Protein AF-A0A7R9G6H4-F1 (afdb_monomer)

Secondary structure (DSSP, 8-state):
------GGGTTTHHHHHHHHHHHHHHHHHHH-GGG-SHHHHHHSHHHHHHHHHHHHHHHHHHHHHHHHHHHHHHHHHTT-S-TTSSSS-TT------HHHHHHHHHHTT----HHHHHHHHHHHHHHHHHHHHHHHHHHHHHHHH-HHHHHHH-

pLDDT: mean 82.46, std 15.97, range [33.03, 96.44]

Mean predicted aligned error: 8.77 Å

Foldseek 3Di:
DPDDQVVVVVSCVLLVVLLVLQVVLVVVCVPDVQCVPPVNVCPDPSNVSNVVSVCVLLVVLVVVLVVVVVVLVVVVVVPPDDPPPPPPDPPDDPDDDPLSVVVVCVVVDPPQDPVNSSVVSSVCVNPVPPVVVVVVVVVVVVCVVPVVVVVVVD

Structure (mmCIF, N/CA/C/O backbone):
data_AF-A0A7R9G6H4-F1
#
_entry.id   AF-A0A7R9G6H4-F1
#
loop_
_atom_site.group_PDB
_atom_site.id
_atom_site.type_symbol
_atom_site.label_atom_id
_atom_site.label_alt_id
_atom_site.label_comp_id
_atom_site.label_asym_id
_atom_site.label_entity_id
_atom_site.label_seq_id
_atom_site.pdbx_PDB_ins_code
_atom_site.Cartn_x
_atom_site.Cartn_y
_atom_site.Cartn_z
_atom_site.occupancy
_atom_site.B_iso_or_equiv
_atom_site.auth_seq_id
_atom_site.auth_comp_id
_atom_site.auth_asym_id
_atom_site.auth_atom_id
_atom_site.pdbx_PDB_model_num
ATOM 1 N N . MET A 1 1 ? 5.485 3.876 10.623 1.00 70.88 1 MET A N 1
ATOM 2 C CA . MET A 1 1 ? 6.410 4.777 9.893 1.00 70.88 1 MET A CA 1
ATOM 3 C C . MET A 1 1 ? 6.855 5.998 10.691 1.00 70.88 1 MET A C 1
ATOM 5 O O . MET A 1 1 ? 8.022 6.355 10.612 1.00 70.88 1 MET A O 1
ATOM 9 N N . GLY A 1 2 ? 5.971 6.617 11.487 1.00 69.75 2 GLY A N 1
ATOM 10 C CA . GLY A 1 2 ? 6.303 7.713 12.416 1.00 69.75 2 GLY A CA 1
ATOM 11 C C . GLY A 1 2 ? 6.723 9.037 11.754 1.00 69.75 2 GLY A C 1
ATOM 12 O O . GLY A 1 2 ? 7.278 9.914 12.406 1.00 69.75 2 GLY A O 1
ATOM 13 N N . ILE A 1 3 ? 6.424 9.182 10.469 1.00 74.88 3 ILE A N 1
ATOM 14 C CA . ILE A 1 3 ? 6.449 10.463 9.771 1.00 74.88 3 ILE A CA 1
ATOM 15 C C . ILE A 1 3 ? 5.096 11.170 9.905 1.00 74.88 3 ILE A C 1
ATOM 17 O O . ILE A 1 3 ? 4.065 10.522 10.105 1.00 74.88 3 ILE A O 1
ATOM 21 N N . ARG A 1 4 ? 5.089 12.497 9.759 1.00 77.62 4 ARG A N 1
ATOM 22 C CA . ARG A 1 4 ? 3.860 13.294 9.661 1.00 77.62 4 ARG A CA 1
ATOM 23 C C . ARG A 1 4 ? 3.512 13.496 8.188 1.00 77.62 4 ARG A C 1
ATOM 25 O O . ARG A 1 4 ? 4.244 14.175 7.482 1.00 77.62 4 ARG A O 1
ATOM 32 N N . ILE A 1 5 ? 2.406 12.902 7.739 1.00 75.75 5 ILE A N 1
ATOM 33 C CA . ILE A 1 5 ? 1.913 13.007 6.349 1.00 75.75 5 ILE A CA 1
ATOM 34 C C . ILE A 1 5 ? 0.744 13.989 6.184 1.00 75.75 5 ILE A C 1
ATOM 36 O O . ILE A 1 5 ? 0.217 14.112 5.085 1.00 75.75 5 ILE A O 1
ATOM 40 N N . ASN A 1 6 ? 0.319 14.658 7.265 1.00 80.44 6 ASN A N 1
ATOM 41 C CA . ASN A 1 6 ? -0.827 15.579 7.280 1.00 80.44 6 ASN A CA 1
ATOM 42 C C . ASN A 1 6 ? -2.048 15.003 6.535 1.00 80.44 6 ASN A C 1
ATOM 44 O O . ASN A 1 6 ? -2.660 15.655 5.692 1.00 80.44 6 ASN A O 1
ATOM 48 N N . ALA A 1 7 ? -2.375 13.737 6.826 1.00 78.31 7 ALA A N 1
ATOM 49 C CA . ALA A 1 7 ? -3.401 12.985 6.103 1.00 78.31 7 ALA A CA 1
ATOM 50 C C . ALA A 1 7 ? -4.791 13.642 6.173 1.00 78.31 7 ALA A C 1
ATOM 52 O O . ALA A 1 7 ? -5.573 13.530 5.235 1.00 78.31 7 ALA A O 1
ATOM 53 N N . GLN A 1 8 ? -5.079 14.352 7.268 1.00 78.44 8 GLN A N 1
ATOM 54 C CA . GLN A 1 8 ? -6.342 15.068 7.472 1.00 78.44 8 GLN A CA 1
ATOM 55 C C . GLN A 1 8 ? -6.434 16.372 6.661 1.00 78.44 8 GLN A C 1
ATOM 57 O O . GLN A 1 8 ? -7.538 16.798 6.342 1.00 78.44 8 GLN A O 1
ATOM 62 N N . ASP A 1 9 ? -5.297 16.950 6.258 1.00 83.38 9 ASP A N 1
ATOM 63 C CA . ASP A 1 9 ? -5.226 18.188 5.467 1.00 83.38 9 ASP A CA 1
ATOM 64 C C . ASP A 1 9 ? -5.158 17.913 3.951 1.00 83.38 9 ASP A C 1
ATOM 66 O O . ASP A 1 9 ? -4.869 18.803 3.154 1.00 83.38 9 ASP A O 1
ATOM 70 N N . GLY A 1 10 ? -5.374 16.659 3.536 1.00 78.00 10 GLY A N 1
ATOM 71 C CA . GLY A 1 10 ? -5.312 16.233 2.135 1.00 78.00 10 GLY A CA 1
ATOM 72 C C . GLY A 1 10 ? -3.911 15.868 1.633 1.00 78.00 10 GLY A C 1
ATOM 7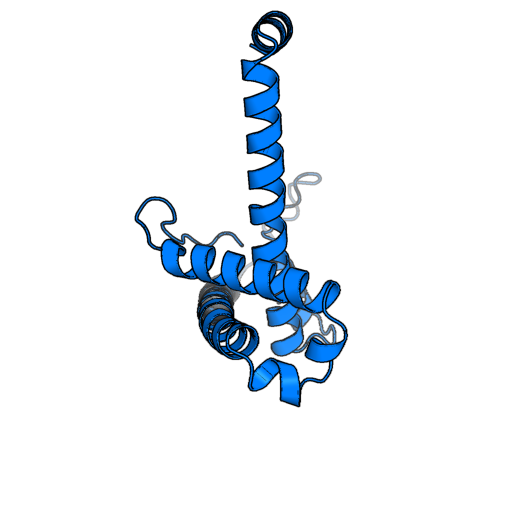3 O O . GLY A 1 10 ? -3.773 15.456 0.484 1.00 78.00 10 GLY A O 1
ATOM 74 N N . GLY A 1 11 ? -2.878 15.925 2.483 1.00 77.00 11 GLY A N 1
ATOM 75 C CA . GLY A 1 11 ? -1.491 15.616 2.101 1.00 77.00 11 GLY A CA 1
ATOM 76 C C . GLY A 1 11 ? -1.257 14.180 1.608 1.00 77.00 11 GLY A C 1
ATOM 77 O O . GLY A 1 11 ? -0.243 13.907 0.969 1.00 77.00 11 GLY A O 1
ATOM 78 N N . SER A 1 12 ? -2.195 13.265 1.870 1.00 81.00 12 SER A N 1
ATOM 79 C CA . SER A 1 12 ? -2.138 11.859 1.453 1.00 81.00 12 SER A CA 1
ATOM 80 C C . SER A 1 12 ? -3.232 11.456 0.461 1.00 81.00 12 SER A C 1
ATOM 82 O O . SER A 1 12 ? -3.387 10.263 0.209 1.00 81.00 12 SER A O 1
ATOM 84 N N . ALA A 1 13 ? -4.010 12.400 -0.082 1.00 85.31 13 ALA A N 1
ATOM 85 C CA . ALA A 1 13 ? -5.134 12.080 -0.967 1.00 85.31 13 ALA A CA 1
ATOM 86 C C . ALA A 1 13 ? -4.676 11.291 -2.206 1.00 85.31 13 ALA A C 1
ATOM 88 O O . ALA A 1 13 ? -5.186 10.200 -2.460 1.00 85.31 13 ALA A O 1
ATOM 89 N N . ASP A 1 14 ? -3.631 11.775 -2.882 1.00 88.69 14 ASP A N 1
ATOM 90 C CA . ASP A 1 14 ? -3.046 11.122 -4.060 1.00 88.69 14 ASP A CA 1
ATOM 91 C C . ASP A 1 14 ? -2.527 9.711 -3.746 1.00 88.69 14 ASP A C 1
ATOM 93 O O . ASP A 1 14 ? -2.628 8.801 -4.566 1.00 88.69 14 ASP A O 1
ATOM 97 N N . PHE A 1 15 ? -1.980 9.506 -2.544 1.00 89.00 15 PHE A N 1
ATOM 98 C CA . PHE A 1 15 ? -1.483 8.203 -2.102 1.00 89.00 15 PHE A CA 1
ATOM 99 C C . PHE A 1 15 ? -2.620 7.210 -1.845 1.00 89.00 15 PHE A C 1
ATOM 101 O O . PHE A 1 15 ? -2.532 6.050 -2.248 1.00 89.00 15 PHE A O 1
ATOM 108 N N . VAL A 1 16 ? -3.700 7.660 -1.202 1.00 88.56 16 VAL A N 1
ATOM 109 C CA . VAL A 1 16 ? -4.888 6.830 -0.955 1.00 88.56 16 VAL A CA 1
ATOM 110 C C . VAL A 1 16 ? -5.574 6.477 -2.275 1.00 88.56 16 VAL A C 1
ATOM 112 O O . VAL A 1 16 ? -5.970 5.330 -2.476 1.00 88.56 16 VAL A O 1
ATOM 115 N N . GLU A 1 17 ? -5.678 7.426 -3.208 1.00 91.44 17 GLU A N 1
ATOM 116 C CA . GLU A 1 17 ? -6.213 7.161 -4.547 1.00 91.44 17 GLU A CA 1
ATOM 117 C C . GLU A 1 17 ? -5.332 6.173 -5.322 1.00 91.44 17 GLU A C 1
ATOM 119 O O . GLU A 1 17 ? -5.835 5.185 -5.861 1.00 91.44 17 GLU A O 1
ATOM 124 N N . ALA A 1 18 ? -4.012 6.379 -5.323 1.00 93.19 18 ALA A N 1
ATOM 125 C CA . ALA A 1 18 ? -3.070 5.468 -5.965 1.00 93.19 18 ALA A CA 1
ATOM 126 C C . ALA A 1 18 ? -3.156 4.048 -5.382 1.00 93.19 18 ALA A C 1
ATOM 128 O O . ALA A 1 18 ? -3.147 3.071 -6.132 1.00 93.19 18 ALA A O 1
ATOM 129 N N . THR A 1 19 ? -3.307 3.934 -4.062 1.00 91.81 19 THR A N 1
ATOM 130 C CA . THR A 1 19 ? -3.482 2.655 -3.369 1.00 91.81 19 THR A CA 1
ATOM 131 C C . THR A 1 19 ? -4.723 1.910 -3.865 1.00 91.81 19 THR A C 1
ATOM 133 O O . THR A 1 19 ? -4.626 0.741 -4.240 1.00 91.81 19 THR A O 1
ATOM 136 N N . LYS A 1 20 ? -5.868 2.596 -3.965 1.00 92.31 20 LYS A N 1
ATOM 137 C CA . LYS A 1 20 ? -7.108 2.009 -4.501 1.00 92.31 20 LYS A CA 1
ATOM 138 C C . LYS A 1 20 ? -6.947 1.537 -5.943 1.00 92.31 20 LYS A C 1
ATOM 140 O O . LYS A 1 20 ? -7.311 0.411 -6.261 1.00 92.31 20 LYS A O 1
ATOM 145 N N . VAL A 1 21 ? -6.333 2.354 -6.804 1.00 95.12 21 VAL A N 1
ATOM 146 C CA . VAL A 1 21 ? -6.076 1.985 -8.209 1.00 95.12 21 VAL A CA 1
ATOM 147 C C . VAL A 1 21 ? -5.201 0.732 -8.311 1.00 95.12 21 VAL A C 1
ATOM 149 O O . VAL A 1 21 ? -5.426 -0.110 -9.183 1.00 95.12 21 VAL A O 1
ATOM 152 N N . ILE A 1 22 ? -4.200 0.592 -7.438 1.00 93.88 22 ILE A N 1
ATOM 153 C CA . ILE A 1 22 ? -3.342 -0.596 -7.395 1.00 93.88 22 ILE A CA 1
ATOM 154 C C . ILE A 1 22 ? -4.134 -1.817 -6.921 1.00 93.88 22 ILE A C 1
ATOM 156 O O . ILE A 1 22 ? -4.076 -2.846 -7.594 1.00 93.88 22 ILE A O 1
ATOM 160 N N . ALA A 1 23 ? -4.903 -1.701 -5.836 1.00 92.88 23 ALA A N 1
ATOM 161 C CA . ALA A 1 23 ? -5.735 -2.786 -5.320 1.00 92.88 23 ALA A CA 1
ATOM 162 C C . ALA A 1 23 ? -6.747 -3.276 -6.374 1.00 92.88 23 ALA A C 1
ATOM 164 O O . ALA A 1 23 ? -6.808 -4.472 -6.669 1.00 92.88 23 ALA A O 1
ATOM 165 N N . ASP A 1 24 ? -7.450 -2.354 -7.037 1.00 93.06 24 ASP A N 1
ATOM 166 C CA . ASP A 1 24 ? -8.388 -2.668 -8.119 1.00 93.06 24 ASP A CA 1
ATOM 167 C C . ASP A 1 24 ? -7.692 -3.360 -9.295 1.00 93.06 24 ASP A C 1
ATOM 169 O O . ASP A 1 24 ? -8.219 -4.314 -9.876 1.00 93.06 24 ASP A O 1
ATOM 173 N N . ALA A 1 25 ? -6.490 -2.905 -9.658 1.00 94.75 25 ALA A N 1
ATOM 174 C CA . ALA A 1 25 ? -5.706 -3.522 -10.720 1.00 94.75 25 ALA A CA 1
ATOM 175 C C . ALA A 1 25 ? -5.271 -4.951 -10.361 1.00 94.75 25 ALA A C 1
ATOM 177 O O . ALA A 1 25 ? -5.348 -5.831 -11.224 1.00 94.75 25 ALA A O 1
ATOM 178 N N . ILE A 1 26 ? -4.865 -5.192 -9.109 1.00 92.62 26 ILE A N 1
ATOM 179 C CA . ILE A 1 26 ? -4.502 -6.521 -8.596 1.00 92.62 26 ILE A CA 1
ATOM 180 C C . ILE A 1 26 ? -5.717 -7.446 -8.657 1.00 92.62 26 ILE A C 1
ATOM 182 O O . ILE A 1 26 ? -5.645 -8.500 -9.287 1.00 92.62 26 ILE A O 1
ATOM 186 N N . VAL A 1 27 ? -6.857 -7.029 -8.100 1.00 93.75 27 VAL A N 1
ATOM 187 C CA . VAL A 1 27 ? -8.105 -7.809 -8.125 1.00 93.75 27 VAL A CA 1
ATOM 188 C C . VAL A 1 27 ? -8.528 -8.109 -9.566 1.00 93.75 27 VAL A C 1
ATOM 190 O O . VAL A 1 27 ? -8.809 -9.255 -9.917 1.00 93.75 27 VAL A O 1
ATOM 193 N N . CYS A 1 28 ? -8.506 -7.104 -10.444 1.00 93.88 28 CYS A N 1
ATOM 194 C CA . CYS A 1 28 ? -8.839 -7.262 -11.858 1.00 93.88 28 CYS A CA 1
ATOM 195 C C . CYS A 1 28 ? -7.932 -8.290 -12.555 1.00 93.88 28 CYS A C 1
ATOM 197 O O . CYS A 1 28 ? -8.428 -9.124 -13.315 1.00 93.88 28 CYS A O 1
ATOM 199 N N . ARG A 1 29 ? -6.618 -8.255 -12.292 1.00 94.81 29 ARG A N 1
ATOM 200 C CA . ARG A 1 29 ? -5.639 -9.188 -12.871 1.00 94.81 29 ARG A CA 1
ATOM 201 C C . ARG A 1 29 ? -5.813 -10.606 -12.317 1.00 94.81 29 ARG A C 1
ATOM 203 O O . ARG A 1 29 ? -5.732 -11.556 -13.094 1.00 94.81 29 ARG A O 1
ATOM 210 N N . SER A 1 30 ? -6.149 -10.755 -11.034 1.00 94.31 30 SER A N 1
ATOM 211 C CA . SER A 1 30 ? -6.430 -12.053 -10.401 1.00 94.31 30 SER A CA 1
ATOM 212 C C . SER A 1 30 ? -7.581 -12.806 -11.072 1.00 94.31 30 SER A C 1
ATOM 214 O O . SER A 1 30 ? -7.492 -14.016 -11.262 1.00 94.31 30 SER A O 1
ATOM 216 N N . PHE A 1 31 ? -8.632 -12.099 -11.503 1.00 95.06 31 PHE A N 1
ATOM 217 C CA . PHE A 1 31 ? -9.812 -12.714 -12.130 1.00 95.06 31 PHE A CA 1
ATOM 218 C C . PHE A 1 31 ? -9.797 -12.727 -13.666 1.00 95.06 31 PHE A C 1
ATOM 220 O O . PHE A 1 31 ? -10.713 -13.274 -14.281 1.00 95.06 31 PHE A O 1
ATOM 227 N N . LYS A 1 32 ? -8.783 -12.143 -14.317 1.00 94.38 32 LYS A N 1
ATOM 228 C CA . LYS A 1 32 ? -8.695 -12.061 -15.786 1.00 94.38 32 LYS A CA 1
ATOM 229 C C . LYS A 1 32 ? -7.394 -12.684 -16.287 1.00 94.38 32 LYS A C 1
ATOM 231 O O . LYS A 1 32 ? -6.419 -11.961 -16.498 1.00 94.38 32 LYS A O 1
ATOM 236 N N . PRO A 1 33 ? -7.371 -14.004 -16.560 1.00 94.44 33 PRO A N 1
ATOM 237 C CA . PRO A 1 33 ? -6.166 -14.705 -17.006 1.00 94.44 33 PRO A CA 1
ATOM 238 C C . PRO A 1 33 ? -5.498 -14.087 -18.245 1.00 94.44 33 PRO A C 1
ATOM 240 O O . PRO A 1 33 ? -4.277 -14.091 -18.354 1.00 94.44 33 PRO A O 1
ATOM 243 N N . TRP A 1 34 ? -6.268 -13.479 -19.155 1.00 94.50 34 TRP A N 1
ATOM 244 C CA . TRP A 1 34 ? -5.729 -12.800 -20.343 1.00 94.50 34 TRP A CA 1
ATOM 245 C C . TRP A 1 34 ? -4.969 -11.500 -20.038 1.00 94.50 34 TRP A C 1
ATOM 247 O O . TRP A 1 34 ? -4.236 -11.018 -20.896 1.00 94.50 34 TRP A O 1
ATOM 257 N N . LEU A 1 35 ? -5.119 -10.931 -18.837 1.00 95.06 35 LEU A N 1
ATOM 258 C CA . LEU A 1 35 ? -4.321 -9.798 -18.357 1.00 95.06 35 LEU A CA 1
ATOM 259 C C . LEU A 1 35 ? -3.077 -10.240 -17.571 1.00 95.06 35 LEU A C 1
ATOM 261 O O . LEU A 1 35 ? -2.327 -9.382 -17.124 1.00 95.06 35 LEU A O 1
ATOM 265 N N . GLN A 1 36 ? -2.829 -11.540 -17.386 1.00 93.25 36 GLN A N 1
ATOM 266 C CA . GLN A 1 36 ? -1.632 -12.015 -16.685 1.00 93.25 36 GLN A CA 1
ATOM 267 C C . GLN A 1 36 ? -0.321 -11.768 -17.447 1.00 93.25 36 GLN A C 1
ATOM 269 O O . GLN A 1 36 ? 0.666 -11.417 -16.796 1.00 93.25 36 GLN A O 1
ATOM 274 N N . PRO A 1 37 ? -0.260 -11.894 -18.791 1.00 95.75 37 PRO A N 1
ATOM 275 C CA . PRO A 1 37 ? 0.944 -11.538 -19.529 1.00 95.75 37 PRO A CA 1
ATOM 276 C C . PRO A 1 37 ? 1.262 -10.048 -19.375 1.00 95.75 37 PRO A C 1
ATOM 278 O O . PRO A 1 37 ? 0.445 -9.187 -19.704 1.00 95.75 37 PRO A O 1
ATOM 281 N N . GLU A 1 38 ? 2.480 -9.741 -18.930 1.00 92.88 38 GLU A N 1
ATOM 282 C CA . GLU A 1 38 ? 2.879 -8.380 -18.548 1.00 92.88 38 GLU A CA 1
ATOM 283 C C . GLU A 1 38 ? 2.733 -7.366 -19.690 1.00 92.88 38 GLU A C 1
ATOM 285 O O . GLU A 1 38 ? 2.266 -6.246 -19.496 1.00 92.88 38 GLU A O 1
ATOM 290 N N . ILE A 1 39 ? 3.055 -7.780 -20.917 1.00 95.12 39 ILE A N 1
ATOM 291 C CA . ILE A 1 39 ? 2.913 -6.938 -22.110 1.00 95.12 39 ILE A CA 1
ATOM 292 C C . ILE A 1 39 ? 1.441 -6.557 -22.329 1.00 95.12 39 ILE A C 1
ATOM 294 O O . ILE A 1 39 ? 1.131 -5.392 -22.579 1.00 95.12 39 ILE A O 1
ATOM 298 N N . VAL A 1 40 ? 0.524 -7.522 -22.198 1.00 95.19 40 VAL A N 1
ATOM 299 C CA . VAL A 1 40 ? -0.918 -7.297 -22.383 1.00 95.19 40 VAL A CA 1
ATOM 300 C C . VAL A 1 40 ? -1.454 -6.389 -21.280 1.00 95.19 40 VAL A C 1
ATOM 302 O O . VAL A 1 40 ? -2.163 -5.421 -21.567 1.00 95.19 40 VAL A O 1
ATOM 305 N N . PHE A 1 41 ? -1.059 -6.644 -20.031 1.00 95.62 41 PHE A N 1
ATOM 306 C CA . PHE A 1 41 ? -1.427 -5.806 -18.896 1.00 95.62 41 PHE A CA 1
ATOM 307 C C . PHE A 1 41 ? -0.975 -4.362 -19.097 1.00 95.62 41 PHE A C 1
ATOM 309 O O . PHE A 1 41 ? -1.802 -3.452 -19.066 1.00 95.62 41 PHE A O 1
ATOM 316 N N . ARG A 1 42 ? 0.310 -4.145 -19.390 1.00 93.94 42 ARG A N 1
ATOM 317 C CA . ARG A 1 42 ? 0.905 -2.812 -19.541 1.00 93.94 42 ARG A CA 1
ATOM 318 C C . ARG A 1 42 ? 0.277 -2.002 -20.677 1.00 93.94 42 ARG A C 1
ATOM 320 O O . ARG A 1 42 ? 0.202 -0.776 -20.587 1.00 93.94 42 ARG A O 1
ATOM 327 N N . MET A 1 43 ? -0.197 -2.664 -21.734 1.00 94.31 43 MET A N 1
ATOM 328 C CA . MET A 1 43 ? -0.911 -2.000 -22.828 1.00 94.31 43 MET A CA 1
ATOM 329 C C . MET A 1 43 ? -2.363 -1.643 -22.483 1.00 94.31 43 MET A C 1
ATOM 331 O O . MET A 1 43 ? -2.885 -0.676 -23.050 1.00 94.31 43 MET A O 1
ATOM 335 N N . SER A 1 44 ? -2.993 -2.375 -21.559 1.00 94.62 44 SER A N 1
ATOM 336 C CA . SER A 1 44 ? -4.381 -2.161 -21.135 1.00 94.62 44 SER A CA 1
ATOM 337 C C . SER A 1 44 ? -4.582 -0.838 -20.370 1.00 94.62 44 SER A C 1
ATOM 339 O O . SER A 1 44 ? -3.640 -0.325 -19.759 1.00 94.62 44 SER A O 1
ATOM 341 N N . PRO A 1 45 ? -5.809 -0.280 -20.336 1.00 93.19 45 PRO A N 1
ATOM 342 C CA . PRO A 1 45 ? -6.116 0.895 -19.514 1.00 93.19 45 PRO A CA 1
ATOM 343 C C . PRO A 1 45 ? -5.801 0.679 -18.027 1.00 93.19 45 PRO A C 1
ATOM 345 O O . PRO A 1 45 ? -5.216 1.558 -17.394 1.00 93.19 45 PRO A O 1
ATOM 348 N N . THR A 1 46 ? -6.114 -0.510 -17.498 1.00 93.62 46 THR A N 1
ATOM 349 C CA . THR A 1 46 ? -5.839 -0.896 -16.106 1.00 93.62 46 THR A CA 1
ATOM 350 C C . THR A 1 46 ? -4.343 -0.885 -15.807 1.00 93.62 46 THR A C 1
ATOM 352 O O . THR A 1 46 ? -3.929 -0.275 -14.827 1.00 93.62 46 THR A O 1
ATOM 355 N N . GLY A 1 47 ? -3.511 -1.473 -16.672 1.00 94.06 47 GLY A N 1
ATOM 356 C CA . GLY A 1 47 ? -2.061 -1.476 -16.464 1.00 94.06 47 GLY A CA 1
ATOM 357 C C . GLY A 1 47 ? -1.426 -0.094 -16.606 1.00 94.06 47 GLY A C 1
ATOM 358 O O . GLY A 1 47 ? -0.529 0.250 -15.841 1.00 94.06 47 GLY A O 1
ATOM 359 N N . ARG A 1 48 ? -1.922 0.761 -17.511 1.00 94.38 48 ARG A N 1
ATOM 360 C CA . ARG A 1 48 ? -1.468 2.163 -17.592 1.00 94.38 48 ARG A CA 1
ATOM 361 C C . ARG A 1 48 ? -1.803 2.946 -16.321 1.00 94.38 48 ARG A C 1
ATOM 363 O O . ARG A 1 48 ? -0.976 3.741 -15.878 1.00 94.38 48 ARG A O 1
ATOM 370 N N . GLY A 1 49 ? -2.994 2.734 -15.757 1.00 94.94 49 GLY A N 1
ATOM 371 C CA . GLY A 1 49 ? -3.399 3.303 -14.468 1.00 94.94 49 GLY A CA 1
ATOM 372 C C . GLY A 1 49 ? -2.514 2.805 -13.327 1.00 94.94 49 GLY A C 1
ATOM 373 O O . GLY A 1 49 ? -1.938 3.615 -12.608 1.00 94.94 49 GLY A O 1
ATOM 374 N N . HIS A 1 50 ? -2.307 1.488 -13.254 1.00 94.31 50 HIS A N 1
ATOM 375 C CA . HIS A 1 50 ? -1.429 0.844 -12.278 1.00 94.31 50 HIS A CA 1
ATOM 376 C C . HIS A 1 50 ? -0.008 1.426 -12.306 1.00 94.31 50 HIS A C 1
ATOM 378 O O . HIS A 1 50 ? 0.499 1.843 -11.274 1.00 94.31 50 HIS A O 1
ATOM 384 N N . VAL A 1 51 ? 0.615 1.563 -13.483 1.00 94.38 51 VAL A N 1
ATOM 385 C CA . VAL A 1 51 ? 1.972 2.133 -13.612 1.00 94.38 51 VAL A CA 1
ATOM 386 C C . VAL A 1 51 ? 2.044 3.590 -13.138 1.00 94.38 51 VAL A C 1
ATOM 388 O O . VAL A 1 51 ? 3.063 4.009 -12.591 1.00 94.38 51 VAL A O 1
ATOM 391 N N . LYS A 1 52 ? 0.992 4.390 -13.353 1.00 94.75 52 LYS A N 1
ATOM 392 C CA . LYS A 1 52 ? 0.938 5.772 -12.845 1.00 94.75 52 LYS A CA 1
ATOM 393 C C . LYS A 1 52 ? 0.806 5.797 -11.323 1.00 94.75 52 LYS A C 1
ATOM 395 O O . LYS A 1 52 ? 1.557 6.517 -10.676 1.00 94.75 52 LYS A O 1
ATOM 400 N N . ALA A 1 53 ? -0.101 4.992 -10.776 1.00 94.69 53 ALA A N 1
ATOM 401 C CA . ALA A 1 53 ? -0.314 4.875 -9.339 1.00 94.69 53 ALA A CA 1
ATOM 402 C C . ALA A 1 53 ? 0.944 4.367 -8.615 1.00 94.69 53 ALA A C 1
ATOM 404 O O . ALA A 1 53 ? 1.345 4.938 -7.605 1.00 94.69 53 ALA A O 1
ATOM 405 N N . LEU A 1 54 ? 1.641 3.383 -9.194 1.00 93.69 54 LEU A N 1
ATOM 406 C CA . LEU A 1 54 ? 2.895 2.845 -8.663 1.00 93.69 54 LEU A CA 1
ATOM 407 C C . LEU A 1 54 ? 3.968 3.935 -8.510 1.00 93.69 54 LEU A C 1
ATOM 409 O O . LEU A 1 54 ? 4.680 3.975 -7.513 1.00 93.69 54 LEU A O 1
ATOM 413 N N . LYS A 1 55 ? 4.058 4.870 -9.467 1.00 94.38 55 LYS A N 1
ATOM 414 C CA . LYS A 1 55 ? 4.989 6.009 -9.373 1.00 94.38 55 LYS A CA 1
ATOM 415 C C . LYS A 1 55 ? 4.661 6.945 -8.212 1.00 94.38 55 LYS A C 1
ATOM 417 O O . LYS A 1 55 ? 5.584 7.457 -7.587 1.00 94.38 55 LYS A O 1
ATOM 422 N N . VAL A 1 56 ? 3.377 7.187 -7.945 1.00 92.75 56 VAL A N 1
ATOM 423 C CA . VAL A 1 56 ? 2.940 8.013 -6.807 1.00 92.75 56 VAL A CA 1
ATOM 424 C C . VAL A 1 56 ? 3.293 7.320 -5.495 1.00 92.75 56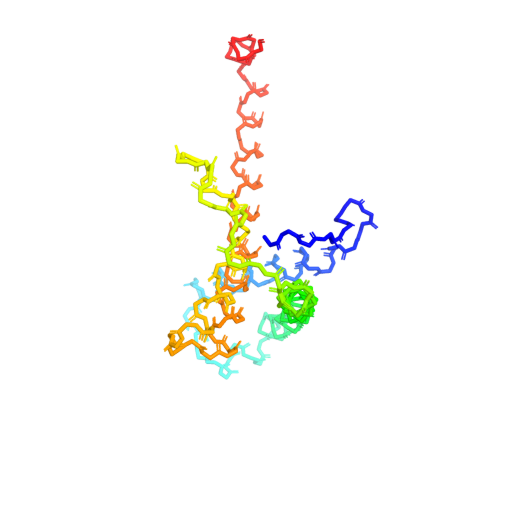 VAL A C 1
ATOM 426 O O . VAL A 1 56 ? 3.877 7.953 -4.617 1.00 92.7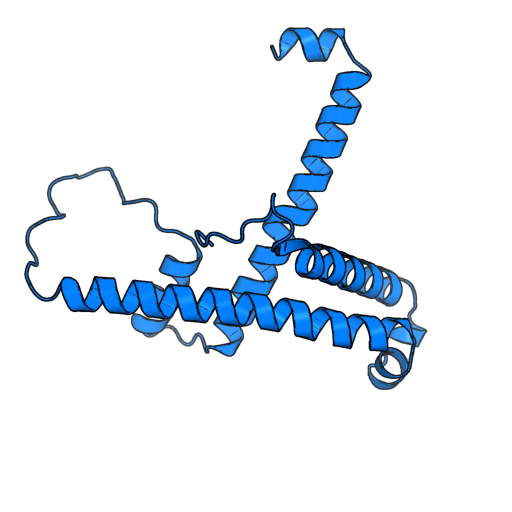5 56 VAL A O 1
ATOM 429 N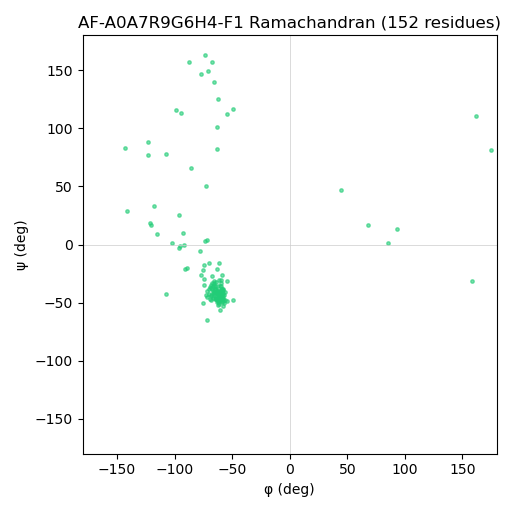 N . LEU A 1 57 ? 3.005 6.018 -5.399 1.00 90.81 57 LEU A N 1
ATOM 430 C CA . LEU A 1 57 ? 3.276 5.205 -4.216 1.00 90.81 57 LEU A CA 1
ATOM 431 C C . LEU A 1 57 ? 4.779 5.181 -3.905 1.00 90.81 57 LEU A C 1
ATOM 433 O O . LEU A 1 57 ? 5.182 5.677 -2.855 1.00 90.81 57 LEU A O 1
ATOM 437 N N . HIS A 1 58 ? 5.611 4.763 -4.866 1.00 91.94 58 HIS A N 1
ATOM 438 C CA . HIS A 1 58 ? 7.069 4.768 -4.706 1.00 91.94 58 HIS A CA 1
ATOM 439 C C . HIS A 1 58 ? 7.610 6.169 -4.391 1.00 91.94 58 HIS A C 1
ATOM 441 O O . HIS A 1 58 ? 8.516 6.317 -3.579 1.00 91.94 58 HIS A O 1
ATOM 447 N N . GLY A 1 59 ? 7.054 7.215 -5.012 1.00 90.81 59 GLY A N 1
ATOM 448 C CA . GLY A 1 59 ? 7.467 8.594 -4.766 1.00 90.81 59 GLY A CA 1
ATOM 449 C C . GLY A 1 59 ? 7.189 9.068 -3.338 1.00 90.81 59 GLY A C 1
ATOM 450 O O . GLY A 1 59 ? 7.953 9.881 -2.816 1.00 90.81 59 GLY A O 1
ATOM 451 N N . LEU A 1 60 ? 6.123 8.582 -2.693 1.00 88.19 60 LEU A N 1
ATOM 452 C CA . LEU A 1 60 ? 5.876 8.860 -1.280 1.00 88.19 60 LEU A CA 1
ATOM 453 C C . LEU A 1 60 ? 6.807 8.033 -0.395 1.00 88.19 60 LEU A C 1
ATOM 455 O O . LEU A 1 60 ? 7.467 8.603 0.471 1.00 88.19 60 LEU A O 1
ATOM 459 N N . THR A 1 61 ? 6.884 6.725 -0.623 1.00 88.56 61 THR A N 1
ATOM 460 C CA . THR A 1 61 ? 7.704 5.795 0.164 1.00 88.56 61 THR A CA 1
ATOM 461 C C . THR A 1 61 ? 9.173 6.200 0.167 1.00 88.56 61 THR A C 1
ATOM 463 O O . THR A 1 61 ? 9.793 6.265 1.225 1.00 88.56 61 THR A O 1
ATOM 466 N N . GLU A 1 62 ? 9.714 6.584 -0.987 1.00 90.25 62 GLU A N 1
ATOM 467 C CA . GLU A 1 62 ? 11.087 7.072 -1.104 1.00 90.25 62 GLU A CA 1
ATOM 468 C C . GLU A 1 62 ? 11.312 8.324 -0.243 1.00 90.25 62 GLU A C 1
ATOM 470 O O . GLU A 1 62 ? 12.289 8.405 0.500 1.00 90.25 62 GLU A O 1
ATOM 475 N N . LYS A 1 63 ? 10.369 9.280 -0.249 1.00 88.94 63 LYS A N 1
ATOM 476 C CA . LYS A 1 63 ? 10.438 10.457 0.635 1.00 88.94 63 LYS A CA 1
ATOM 477 C C . LYS A 1 63 ? 10.410 10.051 2.106 1.00 88.94 63 LYS A C 1
ATOM 479 O O . LYS A 1 63 ? 11.188 10.590 2.888 1.00 88.94 63 LYS A O 1
ATOM 484 N N . VAL A 1 64 ? 9.547 9.101 2.483 1.00 87.94 64 VAL A N 1
ATOM 485 C CA . VAL A 1 64 ? 9.471 8.570 3.855 1.00 87.94 64 VAL A CA 1
ATOM 486 C C . VAL A 1 64 ? 10.825 8.012 4.283 1.00 87.94 64 VAL A C 1
ATOM 488 O O . VAL A 1 64 ? 11.331 8.380 5.344 1.00 87.94 64 VAL A O 1
ATOM 491 N N . ILE A 1 65 ? 11.419 7.154 3.453 1.00 87.62 65 ILE A N 1
ATOM 492 C CA . ILE A 1 65 ? 12.706 6.510 3.723 1.00 87.62 65 ILE A CA 1
ATOM 493 C C . ILE A 1 65 ? 13.805 7.563 3.8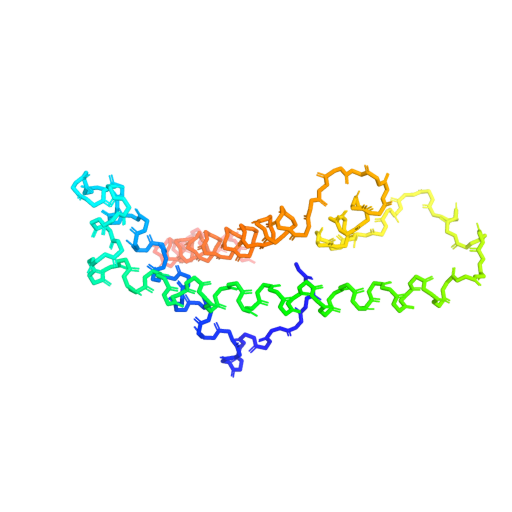42 1.00 87.62 65 ILE A C 1
ATOM 495 O O . ILE A 1 65 ? 14.535 7.564 4.830 1.00 87.62 65 ILE A O 1
ATOM 499 N N . GLN A 1 66 ? 13.891 8.505 2.900 1.00 88.62 66 GLN A N 1
ATOM 500 C CA . GLN A 1 66 ? 14.905 9.561 2.909 1.00 88.62 66 GLN A CA 1
ATOM 501 C C . GLN A 1 66 ? 14.799 10.466 4.139 1.00 88.62 66 GLN A C 1
ATOM 503 O O . GLN A 1 66 ? 15.804 10.699 4.813 1.00 88.62 66 GLN A O 1
ATOM 508 N N . THR A 1 67 ? 13.594 10.947 4.471 1.00 87.50 67 THR A N 1
ATOM 509 C CA . THR A 1 67 ? 13.372 11.777 5.666 1.00 87.50 67 THR A CA 1
ATOM 510 C C . THR A 1 67 ? 13.798 11.033 6.926 1.00 87.50 67 THR A C 1
ATOM 512 O O . THR A 1 67 ? 14.505 11.586 7.766 1.00 87.50 67 THR A O 1
ATOM 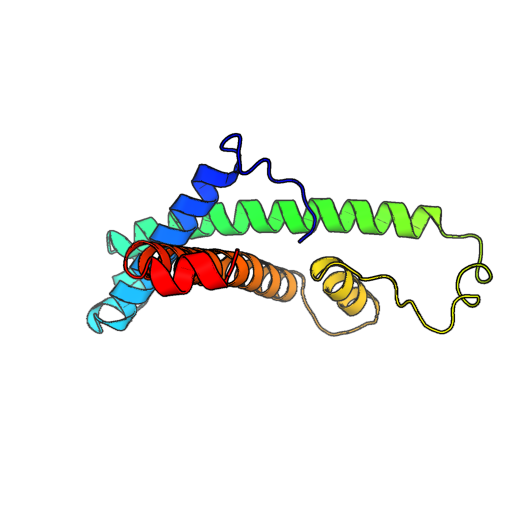515 N N . ARG A 1 68 ? 13.433 9.754 7.047 1.00 86.69 68 ARG A N 1
ATOM 516 C CA . ARG A 1 68 ? 13.778 8.963 8.228 1.00 86.69 68 ARG A CA 1
ATOM 517 C C . ARG A 1 68 ? 15.248 8.595 8.315 1.00 86.69 68 ARG A C 1
ATOM 519 O O . ARG A 1 68 ? 15.813 8.688 9.398 1.00 86.69 68 ARG A O 1
ATOM 526 N N . LYS A 1 69 ? 15.885 8.250 7.197 1.00 85.38 69 LYS A N 1
ATOM 527 C CA . LYS A 1 69 ? 17.329 7.990 7.131 1.00 85.38 69 LYS A CA 1
ATOM 528 C C . LYS A 1 69 ? 18.116 9.233 7.555 1.00 85.38 69 LYS A C 1
ATOM 530 O O . LYS A 1 69 ? 19.053 9.113 8.338 1.00 85.38 69 LYS A O 1
ATOM 535 N N . ALA A 1 70 ? 17.694 10.425 7.125 1.00 85.50 70 ALA A N 1
ATOM 536 C CA . ALA A 1 70 ? 18.297 11.685 7.559 1.00 85.50 70 ALA A CA 1
ATOM 537 C C . ALA A 1 70 ? 18.130 11.922 9.071 1.00 85.50 70 ALA A C 1
ATOM 539 O O . ALA A 1 70 ? 19.117 12.166 9.761 1.00 85.50 70 ALA A O 1
ATOM 540 N N . GLU A 1 71 ? 16.911 11.784 9.606 1.00 83.25 71 GLU A N 1
ATOM 541 C CA . GLU A 1 71 ? 16.649 11.928 11.048 1.00 83.25 71 GLU A CA 1
ATOM 542 C C . GLU A 1 71 ? 17.437 10.921 11.897 1.00 83.25 71 GLU A C 1
ATOM 544 O O . GLU A 1 71 ? 17.921 11.258 12.981 1.00 83.25 71 GLU A O 1
ATOM 549 N N . TYR A 1 72 ? 17.557 9.686 11.411 1.00 80.25 72 TYR A N 1
ATOM 550 C CA . TYR A 1 72 ? 18.307 8.622 12.059 1.00 80.25 72 TYR A CA 1
ATOM 551 C C . TYR A 1 72 ? 19.808 8.952 12.107 1.00 80.25 72 TYR A C 1
ATOM 553 O O . TYR A 1 72 ? 20.411 8.894 13.178 1.00 80.25 72 TYR A O 1
ATOM 561 N N . LEU A 1 73 ? 20.397 9.396 10.989 1.00 79.56 73 LEU A N 1
ATOM 562 C CA . LEU A 1 73 ? 21.803 9.812 10.929 1.00 79.56 73 LEU A CA 1
ATOM 563 C C . LEU A 1 73 ? 22.096 11.029 11.814 1.00 79.56 73 LEU A C 1
ATOM 565 O O . LEU A 1 73 ? 23.121 11.051 12.489 1.00 79.56 73 LEU A O 1
ATOM 569 N N . THR A 1 74 ? 21.208 12.029 11.857 1.00 79.44 74 THR A N 1
ATOM 570 C CA . THR A 1 74 ? 21.377 13.185 12.753 1.00 79.44 74 THR A CA 1
ATOM 571 C C . THR A 1 74 ? 21.410 12.746 14.213 1.00 79.44 74 THR A C 1
ATOM 573 O O . THR A 1 74 ? 22.304 13.158 14.945 1.00 79.44 74 THR A O 1
ATOM 576 N N . LYS A 1 75 ? 20.489 11.871 14.635 1.00 74.31 75 LYS A N 1
ATOM 577 C CA . LYS A 1 75 ? 20.471 11.349 16.009 1.00 74.31 75 LYS A CA 1
ATOM 578 C C . LYS A 1 75 ? 21.720 10.532 16.323 1.00 74.31 75 LYS A C 1
ATOM 580 O O . LYS A 1 75 ? 22.320 10.752 17.363 1.00 74.31 75 LYS A O 1
ATOM 585 N N . HIS A 1 76 ? 22.139 9.651 15.419 1.00 68.00 76 HIS A N 1
ATOM 586 C CA . HIS A 1 76 ? 23.317 8.810 15.626 1.00 68.00 76 HIS A CA 1
ATOM 587 C C . HIS A 1 76 ? 24.624 9.625 15.670 1.00 68.00 76 HIS A C 1
ATOM 589 O O . HIS A 1 76 ? 25.512 9.330 16.464 1.00 68.00 76 HIS A O 1
ATOM 595 N N . ASN A 1 77 ? 24.738 10.692 14.872 1.00 59.72 77 ASN A N 1
ATOM 596 C CA . ASN A 1 77 ? 25.908 11.578 14.887 1.00 59.72 77 ASN A CA 1
ATOM 597 C C . ASN A 1 77 ? 25.942 12.504 16.114 1.00 59.72 77 ASN A C 1
ATOM 599 O O . ASN A 1 77 ? 27.021 12.861 16.572 1.00 59.72 77 ASN A O 1
ATOM 603 N N . SER A 1 78 ? 24.786 12.884 16.667 1.00 57.28 78 SER A N 1
ATOM 604 C CA . SER A 1 78 ? 24.702 13.660 17.914 1.00 57.28 78 SER A CA 1
ATOM 605 C C . SER A 1 78 ? 24.918 12.823 19.182 1.00 57.28 78 SER A C 1
ATOM 607 O O . SER A 1 78 ? 24.966 13.390 20.266 1.00 57.28 78 SER A O 1
ATOM 609 N N . THR A 1 79 ? 25.038 11.496 19.069 1.00 52.06 79 THR A N 1
ATOM 610 C CA . THR A 1 79 ? 25.266 10.562 20.190 1.00 52.06 79 THR A CA 1
ATOM 611 C C . THR A 1 79 ? 26.604 9.822 20.045 1.00 52.06 79 THR A C 1
ATOM 613 O O . THR A 1 79 ? 26.744 8.676 20.458 1.00 52.06 79 THR A O 1
ATOM 616 N N . GLN A 1 80 ? 27.619 10.471 19.465 1.00 44.03 80 GLN A N 1
ATOM 617 C CA . GLN A 1 80 ? 29.019 10.096 19.694 1.00 44.03 80 GLN A CA 1
ATOM 618 C C . GLN A 1 80 ? 29.539 10.799 20.956 1.00 44.03 80 GLN A C 1
ATOM 620 O O . GLN A 1 80 ? 30.367 11.687 20.847 1.00 44.03 80 GLN A O 1
ATOM 625 N N . GLU A 1 81 ? 28.992 10.449 22.123 1.00 40.94 81 GLU A N 1
ATOM 626 C CA . GLU A 1 81 ? 29.543 10.668 23.477 1.00 40.94 81 GLU A CA 1
ATOM 627 C C . GLU A 1 81 ? 28.473 10.206 24.486 1.00 40.94 81 GLU A C 1
ATOM 629 O O . GLU A 1 81 ? 27.619 10.982 24.889 1.00 40.94 81 GLU A O 1
ATOM 634 N N . ASP A 1 82 ? 28.407 8.893 24.738 1.00 33.03 82 ASP A N 1
ATOM 635 C CA . ASP A 1 82 ? 28.299 8.273 26.075 1.00 33.03 82 ASP A CA 1
ATOM 636 C C . ASP A 1 82 ? 27.808 6.815 25.971 1.00 33.03 82 ASP A C 1
ATOM 638 O O . ASP A 1 82 ? 26.636 6.559 25.681 1.00 33.03 82 ASP A O 1
ATOM 642 N N . PRO A 1 83 ? 28.663 5.816 26.264 1.00 40.00 83 PRO A N 1
ATOM 643 C CA . PRO A 1 83 ? 28.237 4.428 26.432 1.00 40.00 83 PRO A CA 1
ATOM 644 C C . PRO A 1 83 ? 27.449 4.167 27.732 1.00 40.00 83 PRO A C 1
ATOM 646 O O . PRO A 1 83 ? 27.142 3.013 28.016 1.00 40.00 83 PRO A O 1
ATOM 649 N N . SER A 1 84 ? 27.150 5.183 28.553 1.00 38.50 84 SER A N 1
ATOM 650 C CA . SER A 1 84 ? 26.788 4.995 29.969 1.00 38.50 84 SER A CA 1
ATOM 651 C C . SER A 1 84 ? 25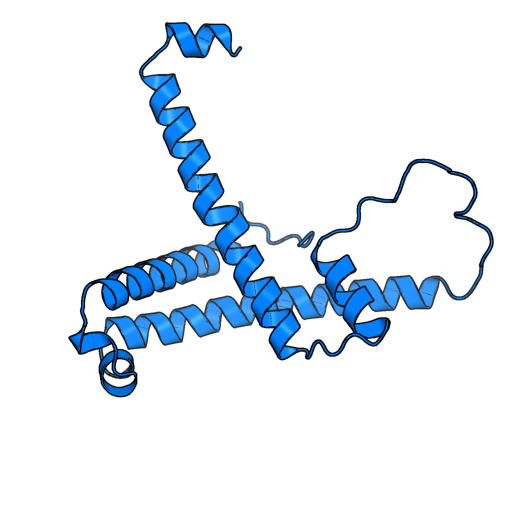.413 5.504 30.418 1.00 38.50 84 SER A C 1
ATOM 653 O O . SER A 1 84 ? 25.192 5.603 31.621 1.00 38.50 84 SER A O 1
ATOM 655 N N . GLU A 1 85 ? 24.458 5.783 29.524 1.00 40.72 85 GLU A N 1
ATOM 656 C CA . GLU A 1 85 ? 23.140 6.303 29.953 1.00 40.72 85 GLU A CA 1
ATOM 657 C C . GLU A 1 85 ? 21.900 5.482 29.563 1.00 40.72 85 GLU A C 1
ATOM 659 O O . GLU A 1 85 ? 20.791 5.992 29.656 1.00 40.72 85 GLU A O 1
ATOM 664 N N . ASN A 1 86 ? 22.006 4.198 29.195 1.00 42.62 86 ASN A N 1
ATOM 665 C CA . ASN A 1 86 ? 20.793 3.375 29.000 1.00 42.62 86 ASN A CA 1
ATOM 666 C C . ASN A 1 86 ? 20.898 1.916 29.490 1.00 42.62 86 ASN A C 1
ATOM 668 O O . ASN A 1 86 ? 20.199 1.048 28.973 1.00 42.62 86 ASN A O 1
ATOM 672 N N . GLU A 1 87 ? 21.720 1.631 30.506 1.00 41.00 87 GLU A N 1
ATOM 673 C CA . GLU A 1 87 ? 21.647 0.356 31.254 1.00 41.00 87 GLU A CA 1
ATOM 674 C C . GLU A 1 87 ? 20.797 0.444 32.539 1.00 41.00 87 GLU A C 1
ATOM 676 O O . GLU A 1 87 ? 20.572 -0.564 33.202 1.00 41.00 87 GLU A O 1
ATOM 681 N N . ASN A 1 88 ? 20.243 1.618 32.867 1.00 37.62 88 ASN A N 1
ATOM 682 C CA . ASN A 1 88 ? 19.495 1.840 34.113 1.00 37.62 88 ASN A CA 1
ATOM 683 C C . ASN A 1 88 ? 17.966 1.709 33.990 1.00 37.62 88 ASN A C 1
ATOM 685 O O . ASN A 1 88 ? 17.243 2.271 34.808 1.00 37.62 88 ASN A O 1
ATOM 689 N N . ASP A 1 89 ? 17.456 0.946 33.020 1.00 38.44 89 ASP A N 1
ATOM 690 C CA . ASP A 1 89 ? 16.064 0.485 33.075 1.00 38.44 89 ASP A CA 1
ATOM 691 C C . ASP A 1 89 ? 15.946 -0.942 32.524 1.00 38.44 89 ASP A C 1
ATOM 693 O O . ASP A 1 89 ? 15.650 -1.186 31.349 1.00 38.44 89 ASP A O 1
ATOM 697 N N . ILE A 1 90 ? 16.235 -1.914 33.395 1.00 43.25 90 ILE A N 1
ATOM 698 C CA . ILE A 1 90 ? 15.957 -3.338 33.182 1.00 43.25 90 ILE A CA 1
ATOM 699 C C . ILE A 1 90 ? 14.430 -3.494 33.071 1.00 43.25 90 ILE A C 1
ATOM 701 O O . ILE A 1 90 ? 13.751 -3.810 34.043 1.00 43.25 90 ILE A O 1
ATOM 705 N N . GLY A 1 91 ? 13.867 -3.240 31.888 1.00 43.66 91 GLY A N 1
ATOM 706 C CA . GLY A 1 91 ? 12.449 -3.499 31.625 1.00 43.66 91 GLY A CA 1
ATOM 707 C C . GLY A 1 91 ? 11.815 -2.731 30.469 1.00 43.66 91 GLY A C 1
ATOM 708 O O . GLY A 1 91 ? 10.942 -3.283 29.799 1.00 43.66 91 GLY A O 1
ATOM 709 N N . ALA A 1 92 ? 12.249 -1.506 30.167 1.00 44.22 92 ALA A N 1
ATOM 710 C CA . ALA A 1 92 ? 11.600 -0.678 29.150 1.00 44.22 92 ALA A CA 1
ATOM 711 C C . ALA A 1 92 ? 12.452 -0.564 27.879 1.00 44.22 92 ALA A C 1
ATOM 713 O O . ALA A 1 92 ? 13.078 0.459 27.603 1.00 44.22 92 ALA A O 1
ATOM 714 N N . LYS A 1 93 ? 12.441 -1.607 27.033 1.00 54.19 93 LYS A N 1
ATOM 715 C CA . LYS A 1 93 ? 12.907 -1.453 25.644 1.00 54.19 93 LYS A CA 1
ATOM 716 C C . LYS A 1 93 ? 12.127 -0.301 25.005 1.00 54.19 93 LYS A C 1
ATOM 718 O O . LYS A 1 93 ? 10.922 -0.413 24.782 1.00 54.19 93 LYS A O 1
ATOM 723 N N . LYS A 1 94 ? 12.812 0.808 24.707 1.00 56.91 94 LYS A N 1
ATOM 724 C CA . LYS A 1 94 ? 12.251 1.959 23.989 1.00 56.91 94 LYS A CA 1
ATOM 725 C C . LYS A 1 94 ? 11.546 1.449 22.730 1.00 56.91 94 LYS A C 1
ATOM 727 O O . LYS A 1 94 ? 12.187 0.853 21.869 1.00 56.91 94 LYS A O 1
ATOM 732 N N . ARG A 1 95 ? 10.224 1.634 22.636 1.00 59.00 95 ARG A N 1
ATOM 733 C CA . ARG A 1 95 ? 9.415 1.167 21.499 1.00 59.00 95 ARG A CA 1
ATOM 734 C C . ARG A 1 95 ? 9.882 1.886 20.230 1.00 59.00 95 ARG A C 1
ATOM 736 O O . ARG A 1 95 ? 9.560 3.056 20.031 1.00 59.00 95 ARG A O 1
ATOM 743 N N . ARG A 1 96 ? 10.674 1.201 19.403 1.00 68.50 96 ARG A N 1
ATOM 744 C CA . ARG A 1 96 ? 11.194 1.729 18.133 1.00 68.50 96 ARG A CA 1
ATOM 745 C C . ARG A 1 96 ? 10.097 1.705 17.072 1.00 68.50 96 ARG A C 1
ATOM 747 O O . ARG A 1 96 ? 9.219 0.838 17.091 1.00 68.50 96 ARG A O 1
ATOM 754 N N . ALA A 1 97 ? 10.109 2.674 16.159 1.00 78.25 97 ALA A N 1
ATOM 755 C CA . ALA A 1 97 ? 9.231 2.603 15.001 1.00 78.25 97 ALA A CA 1
ATOM 756 C C . ALA A 1 97 ? 9.729 1.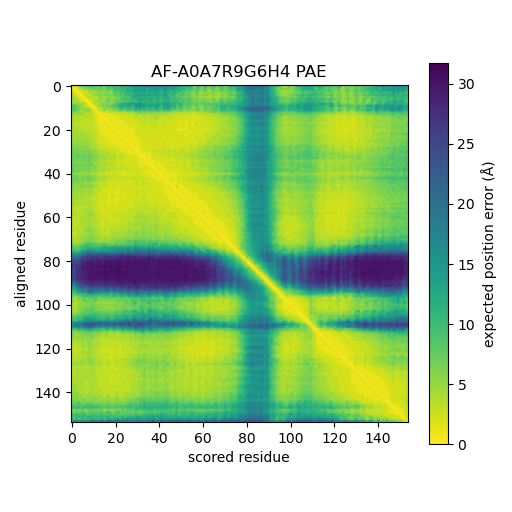498 14.056 1.00 78.25 97 ALA A C 1
ATOM 758 O O . ALA A 1 97 ? 10.925 1.251 13.969 1.00 78.25 97 ALA A O 1
ATOM 759 N N . PHE A 1 98 ? 8.814 0.862 13.321 1.00 81.19 98 PHE A N 1
ATOM 760 C CA . PHE A 1 98 ? 9.140 -0.223 12.385 1.00 81.19 98 PHE A CA 1
ATOM 761 C C . PHE A 1 98 ? 10.299 0.108 11.431 1.00 81.19 98 PHE A C 1
ATOM 763 O O . PHE A 1 98 ? 11.252 -0.652 11.325 1.00 81.19 98 PHE A O 1
ATOM 770 N N . LEU A 1 99 ? 10.251 1.287 10.809 1.00 82.88 99 LEU A N 1
ATOM 771 C CA . LEU A 1 99 ? 11.277 1.725 9.866 1.00 82.88 99 LEU A CA 1
ATOM 772 C C . LEU A 1 99 ? 12.644 1.945 10.540 1.00 82.88 99 LEU A C 1
ATOM 774 O O . LEU A 1 99 ? 13.661 1.671 9.918 1.00 82.88 99 LEU A O 1
ATOM 778 N N . ASP A 1 100 ? 12.680 2.360 11.811 1.00 82.44 100 ASP A N 1
ATOM 779 C CA . ASP A 1 100 ? 13.941 2.515 12.552 1.00 82.44 100 ASP A CA 1
ATOM 780 C C . ASP A 1 100 ? 14.609 1.145 12.771 1.00 82.44 100 ASP A C 1
ATOM 782 O O . ASP A 1 100 ? 15.813 1.014 12.584 1.00 82.44 100 ASP A O 1
ATOM 786 N N . MET A 1 101 ? 13.815 0.107 13.073 1.00 82.44 101 MET A N 1
ATOM 787 C CA . MET A 1 101 ? 14.312 -1.272 13.200 1.00 82.44 101 MET A CA 1
ATOM 788 C C . MET A 1 101 ? 14.837 -1.817 11.865 1.00 82.44 101 MET A C 1
ATOM 790 O O . MET A 1 101 ? 15.854 -2.508 11.833 1.00 82.44 101 MET A O 1
ATOM 794 N N . LEU A 1 102 ? 14.174 -1.485 10.751 1.00 83.06 102 LEU A N 1
ATOM 795 C CA . LEU A 1 102 ? 14.658 -1.853 9.420 1.00 83.06 102 LEU A CA 1
ATOM 796 C C . LEU A 1 102 ? 15.995 -1.171 9.098 1.00 83.06 102 LEU A C 1
ATOM 798 O O . LEU A 1 102 ? 16.917 -1.849 8.653 1.00 83.06 102 LEU A O 1
ATOM 802 N N . LEU A 1 103 ? 16.136 0.132 9.361 1.00 82.56 103 LEU A N 1
ATOM 803 C CA . LEU A 1 103 ? 17.383 0.871 9.113 1.00 82.56 103 LEU A CA 1
ATOM 804 C C . LEU A 1 103 ? 18.565 0.344 9.941 1.00 82.56 103 LEU A C 1
ATOM 806 O O . LEU A 1 103 ? 19.666 0.221 9.408 1.00 82.56 103 LEU A O 1
ATOM 810 N N . GLU A 1 104 ? 18.341 0.004 11.211 1.00 79.38 104 GLU A N 1
ATOM 811 C CA . GLU A 1 104 ? 19.350 -0.625 12.077 1.00 79.38 104 GLU A CA 1
ATOM 812 C C . GLU A 1 104 ? 19.816 -1.966 11.502 1.00 79.38 104 GLU A C 1
ATOM 814 O O . GLU A 1 104 ? 21.016 -2.209 11.398 1.00 79.38 104 GLU A O 1
ATOM 819 N N . SER A 1 105 ? 18.883 -2.796 11.025 1.00 77.25 105 SER A N 1
ATOM 820 C CA . SER A 1 105 ? 19.227 -4.091 10.432 1.00 77.25 105 SER A CA 1
ATOM 821 C C . SER A 1 105 ? 20.133 -3.960 9.197 1.00 77.25 105 SER A C 1
ATOM 823 O O . SER A 1 105 ? 21.051 -4.762 9.029 1.00 77.25 105 SER A O 1
ATOM 825 N N . VAL A 1 106 ? 19.947 -2.915 8.374 1.00 75.88 106 VAL A N 1
ATOM 826 C CA . VAL A 1 106 ? 20.840 -2.617 7.236 1.00 75.88 106 VAL A CA 1
ATOM 827 C C . VAL A 1 106 ? 22.249 -2.257 7.722 1.00 75.88 106 VAL A C 1
ATOM 829 O O . VAL A 1 106 ? 23.236 -2.648 7.103 1.00 75.88 106 VAL A O 1
ATOM 832 N N . GLN A 1 107 ? 22.368 -1.518 8.831 1.00 72.44 107 GLN A N 1
ATOM 833 C CA . GLN A 1 107 ? 23.663 -1.106 9.386 1.00 72.44 107 GLN A CA 1
ATOM 834 C C . GLN A 1 107 ? 24.412 -2.243 10.087 1.00 72.44 107 GLN A C 1
ATOM 836 O O . GLN A 1 107 ? 25.636 -2.305 9.999 1.00 72.44 107 GLN A O 1
ATOM 841 N N . GLU A 1 108 ? 23.693 -3.151 10.748 1.00 72.50 108 GLU A N 1
ATOM 842 C CA . GLU A 1 108 ? 24.255 -4.308 11.462 1.00 72.50 108 GLU A CA 1
ATOM 843 C C . GLU A 1 108 ? 24.760 -5.422 10.522 1.00 72.50 108 GLU A C 1
ATOM 845 O O . GLU A 1 108 ? 25.258 -6.451 10.976 1.00 72.50 108 GLU A O 1
ATOM 850 N N . GLY A 1 109 ? 24.697 -5.204 9.204 1.00 61.78 109 GLY A N 1
ATOM 851 C CA . GLY A 1 109 ? 25.286 -6.090 8.203 1.00 61.78 109 GLY A CA 1
ATOM 852 C C . GLY A 1 109 ? 24.333 -7.147 7.650 1.00 61.78 109 GLY A C 1
ATOM 853 O O . GLY A 1 109 ? 24.798 -8.062 6.966 1.00 61.78 109 GLY A O 1
ATOM 854 N N . ASN A 1 110 ? 23.017 -7.033 7.881 1.00 63.41 110 ASN A N 1
ATOM 855 C CA . ASN A 1 110 ? 22.068 -7.826 7.100 1.00 63.41 110 ASN A CA 1
ATOM 856 C C . ASN A 1 110 ? 22.100 -7.379 5.632 1.00 63.41 110 ASN A C 1
ATOM 858 O O . ASN A 1 110 ? 22.152 -6.191 5.319 1.00 63.41 110 ASN A O 1
ATOM 862 N N . MET A 1 111 ? 22.036 -8.356 4.724 1.00 64.44 111 MET A N 1
ATOM 863 C CA . MET A 1 111 ? 22.027 -8.179 3.267 1.00 64.44 111 MET A CA 1
ATOM 864 C C . MET A 1 111 ? 20.693 -7.609 2.747 1.00 64.44 111 MET A C 1
ATOM 866 O O . MET A 1 111 ? 20.096 -8.180 1.840 1.00 64.44 111 MET A O 1
ATOM 870 N N . MET A 1 112 ? 20.188 -6.519 3.323 1.00 73.56 112 MET A N 1
ATOM 871 C CA . MET A 1 112 ? 18.988 -5.852 2.819 1.00 73.56 112 MET A CA 1
ATOM 872 C C . MET A 1 112 ? 19.405 -4.657 1.961 1.00 73.56 112 MET A C 1
ATOM 874 O O . MET A 1 112 ? 20.041 -3.721 2.448 1.00 73.56 112 MET A O 1
ATOM 878 N N . SER A 1 113 ? 19.094 -4.707 0.666 1.00 82.38 113 SER A N 1
ATOM 879 C CA . SER A 1 113 ? 19.361 -3.593 -0.243 1.00 82.38 113 SER A CA 1
ATOM 880 C C . SER A 1 113 ? 18.387 -2.434 0.003 1.00 82.38 113 SER A C 1
ATOM 882 O O . SER A 1 113 ? 17.316 -2.614 0.583 1.00 82.38 113 SER A O 1
ATOM 884 N N . ASP A 1 114 ? 18.711 -1.234 -0.492 1.00 82.06 114 ASP A N 1
ATOM 885 C CA . ASP A 1 114 ? 17.767 -0.103 -0.469 1.00 82.06 114 ASP A CA 1
ATOM 886 C C . ASP A 1 114 ? 16.456 -0.442 -1.225 1.00 82.06 114 ASP A C 1
ATOM 888 O O . ASP A 1 114 ? 15.398 0.099 -0.905 1.00 82.06 114 ASP A O 1
ATOM 892 N N . ALA A 1 115 ? 16.503 -1.364 -2.200 1.00 84.38 115 ALA A N 1
ATOM 893 C CA . ALA A 1 115 ? 15.317 -1.840 -2.911 1.00 84.38 115 ALA A CA 1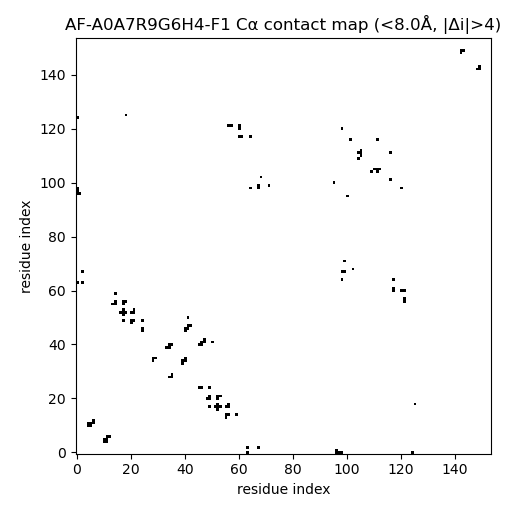
ATOM 894 C C . ALA A 1 115 ? 14.438 -2.736 -2.028 1.00 84.38 115 ALA A C 1
ATOM 896 O O . ALA A 1 115 ? 13.233 -2.503 -1.971 1.00 84.38 115 ALA A O 1
ATOM 897 N N . ASP A 1 116 ? 15.039 -3.681 -1.301 1.00 86.69 116 ASP A N 1
ATOM 898 C CA . ASP A 1 116 ? 14.324 -4.565 -0.371 1.00 86.69 116 ASP A CA 1
ATOM 899 C C . ASP A 1 116 ? 13.703 -3.756 0.779 1.00 86.69 116 ASP A C 1
ATOM 901 O O . ASP A 1 116 ? 12.540 -3.944 1.129 1.00 86.69 116 ASP A O 1
ATOM 905 N N . LEU A 1 117 ? 14.446 -2.774 1.312 1.00 87.69 117 LEU A N 1
ATOM 906 C CA . LEU A 1 117 ? 13.933 -1.834 2.310 1.00 87.69 117 LEU A CA 1
ATOM 907 C C . LEU A 1 117 ? 12.687 -1.110 1.789 1.00 87.69 117 LEU A C 1
ATOM 909 O O . LEU A 1 117 ? 11.688 -0.996 2.497 1.00 87.69 117 LEU A O 1
ATOM 913 N N . ARG A 1 118 ? 12.744 -0.599 0.556 1.00 88.19 118 ARG A N 1
ATOM 914 C CA . ARG A 1 118 ? 11.618 0.103 -0.059 1.00 88.19 118 ARG A CA 1
ATOM 915 C C . ARG A 1 118 ? 10.416 -0.813 -0.252 1.00 88.19 118 ARG A C 1
ATOM 917 O O . ARG A 1 118 ? 9.309 -0.375 0.034 1.00 88.19 118 ARG A O 1
ATOM 924 N N . GLU A 1 119 ? 10.620 -2.051 -0.689 1.00 89.25 119 GLU A N 1
ATOM 925 C CA . GLU A 1 119 ? 9.538 -3.027 -0.865 1.00 89.25 119 GLU A CA 1
ATOM 926 C C . GLU A 1 119 ? 8.836 -3.359 0.457 1.00 89.25 119 GLU A C 1
ATOM 928 O O . GLU A 1 119 ? 7.603 -3.394 0.511 1.00 89.25 119 GLU A O 1
ATOM 933 N N . GLU A 1 120 ? 9.592 -3.498 1.546 1.00 89.62 120 GLU A N 1
ATOM 934 C CA . GLU A 1 120 ? 9.019 -3.728 2.872 1.00 89.62 120 GLU A CA 1
ATOM 935 C C . GLU A 1 120 ? 8.232 -2.501 3.360 1.00 89.62 120 GLU A C 1
ATOM 937 O O . GLU A 1 120 ? 7.121 -2.605 3.884 1.00 89.62 120 GLU A O 1
ATOM 942 N N . VAL A 1 121 ? 8.775 -1.299 3.140 1.00 90.12 121 VAL A N 1
ATOM 943 C CA . VAL A 1 121 ? 8.105 -0.042 3.501 1.00 90.12 121 VAL A CA 1
ATOM 944 C C . VAL A 1 121 ? 6.833 0.161 2.664 1.00 90.12 121 VAL A C 1
ATOM 946 O O . VAL A 1 121 ? 5.806 0.528 3.238 1.00 90.12 121 VAL A O 1
ATOM 949 N N . ASP A 1 122 ? 6.869 -0.122 1.358 1.00 90.12 122 ASP A N 1
ATOM 950 C CA . ASP A 1 122 ? 5.715 -0.087 0.448 1.00 90.12 122 ASP A CA 1
ATOM 951 C C . ASP A 1 122 ? 4.610 -1.038 0.938 1.00 90.12 122 ASP A C 1
ATOM 953 O O . ASP A 1 122 ? 3.454 -0.629 1.088 1.00 90.12 122 ASP A O 1
ATOM 957 N N . THR A 1 123 ? 4.978 -2.281 1.262 1.00 90.12 123 THR A N 1
ATOM 958 C CA . THR A 1 123 ? 4.055 -3.322 1.738 1.00 90.12 123 THR A CA 1
ATOM 959 C C . THR A 1 123 ? 3.389 -2.916 3.048 1.00 90.12 123 THR A C 1
ATOM 961 O O . THR A 1 123 ? 2.163 -2.872 3.136 1.00 90.12 123 THR A O 1
ATOM 964 N N . PHE A 1 124 ? 4.166 -2.507 4.055 1.00 89.56 124 PHE A N 1
ATOM 965 C CA . PHE A 1 124 ? 3.609 -2.089 5.344 1.00 89.56 124 PHE A CA 1
ATOM 966 C C . PHE A 1 124 ? 2.753 -0.822 5.249 1.00 89.56 124 PHE A C 1
ATOM 968 O O . PHE A 1 124 ? 1.765 -0.689 5.979 1.00 89.56 124 PHE A O 1
ATOM 975 N N . MET A 1 125 ? 3.123 0.131 4.385 1.00 87.31 125 MET A N 1
ATOM 976 C CA . MET A 1 125 ? 2.314 1.331 4.164 1.00 87.31 125 MET A CA 1
ATOM 977 C C . MET A 1 125 ? 0.989 1.005 3.483 1.00 87.31 125 MET A C 1
ATOM 979 O O . MET A 1 125 ? -0.002 1.656 3.805 1.00 87.31 125 MET A O 1
ATOM 983 N N . PHE A 1 126 ? 0.948 0.002 2.606 1.00 85.88 126 PHE A N 1
ATOM 984 C CA . PHE A 1 126 ? -0.280 -0.506 2.001 1.00 85.88 126 PHE A CA 1
ATOM 985 C C . PHE A 1 126 ? -1.135 -1.283 3.015 1.00 85.88 126 PHE A C 1
ATOM 987 O O . PHE A 1 126 ? -2.221 -0.839 3.395 1.00 85.88 126 PHE A O 1
ATOM 994 N N . GLU A 1 127 ? -0.622 -2.409 3.509 1.00 87.44 127 GLU A N 1
ATOM 995 C CA . GLU A 1 127 ? -1.394 -3.387 4.282 1.00 87.44 127 GLU A CA 1
ATOM 996 C C . GLU A 1 127 ? -1.878 -2.835 5.623 1.00 87.44 127 GLU A C 1
ATOM 998 O O . GLU A 1 127 ? -2.982 -3.154 6.069 1.00 87.44 127 GLU A O 1
ATOM 1003 N N . GLY A 1 128 ? -1.076 -1.977 6.261 1.00 87.69 128 GLY A N 1
ATOM 1004 C CA . GLY A 1 128 ? -1.353 -1.493 7.609 1.00 87.69 128 GLY A CA 1
ATOM 1005 C C . GLY A 1 128 ? -2.583 -0.590 7.717 1.00 87.69 128 GLY A C 1
ATOM 1006 O O . GLY A 1 128 ? -3.201 -0.541 8.783 1.00 87.69 128 GLY A O 1
ATOM 1007 N N . HIS A 1 129 ? -2.956 0.122 6.649 1.00 88.19 129 HIS A N 1
ATOM 1008 C CA . HIS A 1 129 ? -4.054 1.096 6.699 1.00 88.19 129 HIS A CA 1
ATOM 1009 C C . HIS A 1 129 ? -5.319 0.630 5.972 1.00 88.19 129 HIS A C 1
ATOM 1011 O O . HIS A 1 129 ? -6.414 0.822 6.496 1.00 88.19 129 HIS A O 1
ATOM 1017 N N . ASP A 1 130 ? -5.195 0.020 4.792 1.00 87.56 130 ASP A N 1
ATOM 1018 C CA . ASP A 1 130 ? -6.351 -0.310 3.948 1.00 87.56 130 ASP A CA 1
ATOM 1019 C C . ASP A 1 130 ? -7.218 -1.416 4.584 1.00 87.56 130 ASP A C 1
ATOM 1021 O O . ASP A 1 130 ? -8.445 -1.298 4.708 1.00 87.56 130 ASP A O 1
ATOM 1025 N N . THR A 1 131 ? -6.562 -2.450 5.121 1.00 91.38 131 THR A N 1
ATOM 1026 C CA . THR A 1 131 ? -7.227 -3.576 5.795 1.00 91.38 131 THR A CA 1
ATOM 1027 C C . THR A 1 131 ? -7.882 -3.157 7.113 1.00 91.38 131 THR A C 1
ATOM 1029 O O . THR A 1 131 ? -9.035 -3.503 7.382 1.00 91.38 131 THR A O 1
ATOM 1032 N N . THR A 1 132 ? -7.181 -2.363 7.927 1.00 93.81 132 THR A N 1
ATOM 1033 C CA . THR A 1 132 ? -7.681 -1.896 9.226 1.00 93.81 132 THR A CA 1
ATOM 1034 C C . THR A 1 132 ? -8.811 -0.887 9.056 1.00 93.81 132 THR A C 1
ATOM 1036 O O . THR A 1 132 ? -9.799 -0.966 9.785 1.00 93.81 132 THR A O 1
ATOM 1039 N N . SER A 1 133 ? -8.733 0.000 8.057 1.00 91.31 133 SER A N 1
ATOM 1040 C CA . SER A 1 133 ? -9.819 0.922 7.709 1.00 91.31 133 SER A CA 1
ATOM 1041 C C . SER A 1 133 ? -11.099 0.169 7.342 1.00 91.31 133 SER A C 1
ATOM 1043 O O . SER A 1 133 ? -12.170 0.482 7.872 1.00 91.31 133 SER A O 1
ATOM 1045 N N . SER A 1 134 ? -10.988 -0.873 6.514 1.00 92.56 134 SER A N 1
ATOM 1046 C CA . SER A 1 134 ? -12.120 -1.739 6.170 1.00 92.56 134 SER A CA 1
ATOM 1047 C C . SER A 1 134 ? -12.680 -2.449 7.406 1.00 92.56 134 SER A C 1
ATOM 1049 O O . SER A 1 134 ? -13.884 -2.394 7.656 1.00 92.56 134 SER A O 1
ATOM 1051 N N . GLY A 1 135 ? -11.816 -3.053 8.229 1.00 95.94 135 GLY A N 1
ATOM 1052 C CA . GLY A 1 135 ? -12.220 -3.755 9.451 1.00 95.94 135 GLY A CA 1
ATOM 1053 C C . GLY A 1 135 ? -12.964 -2.859 10.444 1.00 95.94 135 GLY A C 1
ATOM 1054 O O . GLY A 1 135 ? -14.039 -3.224 10.917 1.00 95.94 135 GLY A O 1
ATOM 1055 N N . VAL A 1 136 ? -12.446 -1.656 10.706 1.00 96.06 136 VAL A N 1
ATOM 1056 C CA . VAL A 1 136 ? -13.112 -0.664 11.564 1.00 96.06 136 VAL A CA 1
ATOM 1057 C C . VAL A 1 136 ? -14.445 -0.229 10.958 1.00 96.06 136 VAL A C 1
ATOM 1059 O O . VAL A 1 136 ? -15.437 -0.146 11.676 1.00 96.06 136 VAL A O 1
ATOM 1062 N N . SER A 1 137 ? -14.507 -0.007 9.643 1.00 95.75 137 SER A N 1
ATOM 1063 C CA . SER A 1 137 ? -15.747 0.395 8.965 1.00 95.75 137 SER A CA 1
ATOM 1064 C C . SER A 1 137 ? -16.844 -0.665 9.096 1.00 95.75 137 SER A C 1
ATOM 1066 O O . SER A 1 137 ? -17.981 -0.337 9.436 1.00 95.75 137 SER A O 1
ATOM 1068 N N . PHE A 1 138 ? -16.509 -1.944 8.896 1.00 96.44 138 PHE A N 1
ATOM 1069 C CA . PHE A 1 138 ? -17.455 -3.047 9.087 1.00 96.44 138 PHE A CA 1
ATOM 1070 C C . PHE A 1 138 ? -17.852 -3.233 10.550 1.00 96.44 138 PHE A C 1
ATOM 1072 O O . PHE A 1 138 ? -19.024 -3.490 10.831 1.00 96.44 138 PHE A O 1
ATOM 1079 N N . ALA A 1 139 ? -16.912 -3.073 11.484 1.00 95.38 139 ALA A N 1
ATOM 1080 C CA . ALA A 1 139 ? -17.208 -3.136 12.910 1.00 95.38 139 ALA A CA 1
ATOM 1081 C C . ALA A 1 139 ? -18.202 -2.037 13.313 1.00 95.38 139 ALA A C 1
ATOM 1083 O O . ALA A 1 139 ? -19.232 -2.335 13.910 1.00 95.38 139 ALA A O 1
ATOM 1084 N N . LEU A 1 140 ? -17.952 -0.787 12.911 1.00 95.06 140 LEU A N 1
ATOM 1085 C CA . LEU A 1 140 ? -18.852 0.338 13.177 1.00 95.06 140 LEU A CA 1
ATOM 1086 C C . LEU A 1 140 ? -20.219 0.152 12.512 1.00 95.06 140 LEU A C 1
ATOM 1088 O O . LEU A 1 140 ? -21.246 0.390 13.144 1.00 95.06 140 LEU A O 1
ATOM 1092 N N . SER A 1 141 ? -20.247 -0.324 11.264 1.00 96.00 141 SER A N 1
ATOM 1093 C CA . SER A 1 141 ? -21.497 -0.655 10.574 1.00 96.00 141 SER A CA 1
ATOM 1094 C C . SER A 1 141 ? -22.287 -1.726 11.329 1.00 96.00 141 SER A C 1
ATOM 1096 O O . SER A 1 141 ? -23.490 -1.571 11.524 1.00 96.00 141 SER A O 1
ATOM 1098 N N . SER A 1 142 ? -21.615 -2.763 11.827 1.00 94.62 142 SER A N 1
ATOM 1099 C CA . SER A 1 142 ? -22.252 -3.818 12.617 1.00 94.62 142 SER A CA 1
ATOM 1100 C C . SER A 1 142 ? -22.810 -3.270 13.929 1.00 94.62 142 SER A C 1
ATOM 1102 O O . SER A 1 142 ? -23.971 -3.516 14.239 1.00 94.62 142 SER A O 1
ATOM 1104 N N . LEU A 1 143 ? -22.035 -2.463 14.661 1.00 95.50 143 LEU A N 1
ATOM 1105 C CA . LEU A 1 143 ? -22.491 -1.838 15.907 1.00 95.50 143 LEU A CA 1
ATOM 1106 C C . LEU A 1 143 ? -23.734 -0.971 15.694 1.00 95.50 143 LEU A C 1
ATOM 1108 O O . LEU A 1 143 ? -24.685 -1.093 16.457 1.00 95.50 143 LEU A O 1
ATOM 1112 N N . SER A 1 144 ? -23.779 -0.201 14.602 1.00 94.31 144 SER A N 1
ATOM 1113 C CA . SER A 1 144 ? -24.935 0.649 14.286 1.00 94.31 144 SER A CA 1
ATOM 1114 C C . SER A 1 144 ? -26.239 -0.123 14.040 1.00 94.31 144 SER A C 1
ATOM 1116 O O . SER A 1 144 ? -27.320 0.450 14.152 1.00 94.31 144 SER A O 1
ATOM 1118 N N . MET A 1 145 ? -26.153 -1.415 13.704 1.00 94.88 145 MET A N 1
ATOM 1119 C CA . MET A 1 145 ? -27.319 -2.281 13.500 1.00 94.88 145 MET A CA 1
ATOM 1120 C C . MET A 1 145 ? -27.762 -3.005 14.780 1.00 94.88 145 MET A C 1
ATOM 1122 O O . MET A 1 145 ? -28.918 -3.417 14.864 1.00 94.88 145 MET A O 1
ATOM 1126 N N . TYR A 1 146 ? -26.879 -3.147 15.773 1.00 94.62 146 TYR A N 1
ATOM 1127 C CA . TYR A 1 146 ? -27.125 -3.882 17.019 1.00 94.62 146 TYR A CA 1
ATOM 1128 C C . TYR A 1 146 ? -26.912 -2.973 18.233 1.00 94.62 146 TYR A C 1
ATOM 1130 O O . TYR A 1 146 ? -25.888 -3.026 18.920 1.00 94.62 146 TYR A O 1
ATOM 1138 N N . GLN A 1 147 ? -27.898 -2.111 18.487 1.00 92.44 147 GLN A N 1
ATOM 1139 C CA . GLN A 1 147 ? -27.823 -1.078 19.523 1.00 92.44 147 GLN A CA 1
ATOM 1140 C C . GLN A 1 147 ? -27.618 -1.653 20.935 1.00 92.44 147 GLN A C 1
ATOM 1142 O O . GLN A 1 147 ? -26.945 -1.044 21.761 1.00 92.44 147 GLN A O 1
ATOM 1147 N N . ASP A 1 148 ? -28.176 -2.831 21.210 1.00 93.94 148 ASP A N 1
ATOM 1148 C CA . ASP A 1 148 ? -28.009 -3.570 22.462 1.00 93.94 148 ASP A CA 1
ATOM 1149 C C . ASP A 1 148 ? -26.548 -3.976 22.704 1.00 93.94 148 ASP A C 1
ATOM 1151 O O . ASP A 1 148 ? -26.042 -3.849 23.818 1.00 93.94 148 ASP A O 1
ATOM 1155 N N . ILE A 1 149 ? -25.841 -4.390 21.650 1.00 93.06 149 ILE A N 1
ATOM 1156 C CA . ILE A 1 149 ? -24.409 -4.695 21.708 1.00 93.06 149 ILE A CA 1
ATOM 1157 C C . ILE A 1 149 ? -23.599 -3.400 21.825 1.00 93.06 149 ILE A C 1
ATOM 1159 O O . ILE A 1 149 ? -22.686 -3.326 22.646 1.00 93.06 149 ILE A O 1
ATOM 1163 N N . GLN A 1 150 ? -23.943 -2.367 21.051 1.00 92.12 150 GLN A N 1
ATOM 1164 C CA . GLN A 1 150 ? -23.247 -1.079 21.083 1.00 92.12 150 GLN A CA 1
ATOM 1165 C C . GLN A 1 150 ? -23.280 -0.428 22.475 1.00 92.12 150 GLN A C 1
ATOM 1167 O O . GLN A 1 150 ? -22.265 0.113 22.910 1.00 92.12 150 GLN A O 1
ATOM 1172 N N . VAL A 1 151 ? -24.410 -0.503 23.189 1.00 93.88 151 VAL A N 1
ATOM 1173 C CA . VAL A 1 151 ? -24.544 0.035 24.555 1.00 93.88 151 VAL A CA 1
ATOM 1174 C C . VAL A 1 151 ? -23.659 -0.707 25.559 1.00 93.88 151 VAL A C 1
ATOM 1176 O O . VAL A 1 151 ? -23.149 -0.075 26.470 1.00 93.88 151 VAL A O 1
ATOM 1179 N N . ASN A 1 152 ? -23.426 -2.010 25.385 1.00 92.12 152 ASN A N 1
ATOM 1180 C CA . ASN A 1 152 ? -22.572 -2.788 26.293 1.00 92.12 152 ASN A CA 1
ATOM 1181 C C . ASN A 1 152 ? -21.067 -2.512 26.125 1.00 92.12 152 ASN A C 1
ATOM 1183 O O . ASN A 1 152 ? -20.280 -2.900 26.986 1.00 92.12 152 ASN A O 1
ATOM 1187 N N . ILE A 1 153 ? -20.653 -1.920 24.999 1.00 89.44 153 ILE A N 1
ATOM 1188 C CA . ILE A 1 153 ? -19.244 -1.605 24.704 1.00 89.44 153 ILE A CA 1
ATOM 1189 C C . ILE A 1 153 ? -18.855 -0.209 25.227 1.00 89.44 153 ILE A C 1
ATOM 1191 O O . ILE A 1 153 ? -17.665 0.061 25.400 1.00 89.44 153 ILE A O 1
ATOM 1195 N N . PHE A 1 154 ? -19.841 0.659 25.472 1.00 72.88 154 PHE A N 1
ATOM 1196 C CA . PHE A 1 154 ? -19.663 1.992 26.057 1.00 72.88 154 PHE A CA 1
ATOM 1197 C C . PHE A 1 154 ? -19.647 1.950 27.587 1.00 72.88 154 PHE A C 1
ATOM 1199 O O . PHE A 1 154 ? -18.859 2.735 28.164 1.00 72.88 154 PHE A O 1
#

Solvent-accessible surface area (backbone atoms only — not comparable to full-atom values): 9016 Å² total; per-residue (Å²): 111,91,73,88,57,54,62,90,80,52,67,37,48,69,49,55,52,23,48,50,49,40,52,52,38,50,55,52,38,75,76,30,74,81,41,59,51,64,69,53,22,55,72,34,75,58,32,48,49,29,59,54,23,50,52,49,46,51,57,50,47,51,50,54,51,52,55,48,54,51,56,49,51,53,53,56,65,75,56,79,79,72,98,78,83,77,80,89,58,95,80,67,80,77,85,70,48,65,55,57,56,52,54,49,42,44,70,77,65,47,94,59,47,76,64,54,52,48,52,54,50,48,49,51,63,48,58,64,48,59,56,50,52,51,52,51,51,53,50,52,54,51,37,75,75,35,60,75,61,44,60,75,75,109

InterPro domains:
  IPR001128 Cytochrome P450 [PF00067] (1-151)
  IPR036396 Cytochrome P450 superfamily [G3DSA:1.10.630.10] (3-154)
  IPR036396 Cytochrome P450 superfamily [SSF48264] (1-150)
  IPR050196 Cytochrome P450 Monooxygenases [PTHR24291] (1-151)

Organism: Timema shepardi (NCBI:txid629360)

Sequence (154 aa):
MGIRINAQDGGSADFVEATKVIADAIVCRSFKPWLQPEIVFRMSPTGRGHVKALKVLHGLTEKVIQTRKAEYLTKHNSTQEDPSENENDIGAKKRRAFLDMLLESVQEGNMMSDADLREEVDTFMFEGHDTTSSGVSFALSSLSMYQDIQVNIF

Nearest PDB structures (foldseek):
  6c94-assembly1_A  TM=8.833E-01  e=4.225E-05  Oryctolagus cuniculus
  5t6q-assembly1_A  TM=9.041E-01  e=1.121E-04  Oryctolagus cuniculus
  6c93-assembly1_A  TM=8.895E-01  e=6.640E-04  Oryctolagus cuniculus

Radius of gyration: 20.93 Å; Cα contacts (8 Å, |Δi|>4): 74; chains: 1; bounding box: 58×33×57 Å